Protein AF-A0A9E2UE27-F1 (afdb_monomer)

Structure (mmCIF, N/CA/C/O backbone):
data_AF-A0A9E2UE27-F1
#
_entry.id   AF-A0A9E2UE27-F1
#
loop_
_atom_site.group_PDB
_atom_site.id
_atom_site.type_symbol
_atom_site.label_atom_id
_atom_site.label_alt_id
_atom_site.label_comp_id
_atom_site.label_asym_id
_atom_site.label_entity_id
_atom_site.label_seq_id
_atom_site.pdbx_PDB_ins_code
_atom_site.Cartn_x
_atom_site.Cartn_y
_atom_site.Cartn_z
_atom_site.occupancy
_atom_site.B_iso_or_equiv
_atom_site.auth_seq_id
_atom_site.auth_comp_id
_atom_site.auth_asym_id
_atom_site.auth_atom_id
_atom_site.pdbx_PDB_model_num
ATOM 1 N N . MET A 1 1 ? 27.724 2.827 1.119 1.00 37.94 1 MET A N 1
ATOM 2 C CA . MET A 1 1 ? 28.971 3.248 0.449 1.00 37.94 1 MET A CA 1
ATOM 3 C C . MET A 1 1 ? 29.036 2.484 -0.865 1.00 37.94 1 MET A C 1
ATOM 5 O O . MET A 1 1 ? 29.142 1.268 -0.823 1.00 37.94 1 MET A O 1
ATOM 9 N N . ILE A 1 2 ? 28.806 3.157 -1.995 1.00 48.94 2 ILE A N 1
ATOM 10 C CA . ILE A 1 2 ? 28.847 2.537 -3.329 1.00 48.94 2 ILE A CA 1
ATOM 11 C C . ILE A 1 2 ? 30.311 2.529 -3.777 1.00 48.94 2 ILE A C 1
ATOM 13 O O . ILE A 1 2 ? 30.971 3.564 -3.718 1.00 48.94 2 ILE A O 1
ATOM 17 N N . HIS A 1 3 ? 30.825 1.351 -4.131 1.00 49.97 3 HIS A N 1
ATOM 18 C CA . HIS A 1 3 ? 32.194 1.166 -4.614 1.00 49.97 3 HIS A CA 1
ATOM 19 C C . HIS A 1 3 ? 32.362 1.913 -5.955 1.00 49.97 3 HIS A C 1
ATOM 21 O O . HIS A 1 3 ? 31.491 1.768 -6.813 1.00 49.97 3 HIS A O 1
ATOM 27 N N . PRO A 1 4 ? 33.432 2.703 -6.161 1.00 57.81 4 PRO A N 1
ATOM 28 C CA . PRO A 1 4 ? 33.520 3.661 -7.273 1.00 57.81 4 PRO A CA 1
ATOM 29 C C . PRO A 1 4 ? 33.683 3.060 -8.684 1.00 57.81 4 PRO A C 1
ATOM 31 O O . PRO A 1 4 ? 33.633 3.815 -9.648 1.00 57.81 4 PRO A O 1
ATOM 34 N N . ASP A 1 5 ? 33.815 1.736 -8.832 1.00 57.81 5 ASP A N 1
ATOM 35 C CA . ASP A 1 5 ? 34.150 1.089 -10.118 1.00 57.81 5 ASP A CA 1
ATOM 36 C C . ASP A 1 5 ? 32.994 0.328 -10.787 1.00 57.81 5 ASP A C 1
ATOM 38 O O . ASP A 1 5 ? 33.198 -0.398 -11.759 1.00 57.81 5 ASP A O 1
ATOM 42 N N . LEU A 1 6 ? 31.764 0.478 -10.297 1.00 56.03 6 LEU A N 1
ATOM 43 C CA . LEU A 1 6 ? 30.585 -0.056 -10.974 1.00 56.03 6 LEU A CA 1
ATOM 44 C C . LEU A 1 6 ? 29.644 1.100 -11.279 1.00 56.03 6 LEU A C 1
ATOM 46 O O . LEU A 1 6 ? 29.021 1.645 -10.368 1.00 56.03 6 LEU A O 1
ATOM 50 N N . ASP A 1 7 ? 29.503 1.450 -12.560 1.00 62.66 7 ASP A N 1
ATOM 51 C CA . ASP A 1 7 ? 28.297 2.150 -12.995 1.00 62.66 7 ASP A CA 1
ATOM 52 C C . ASP A 1 7 ? 27.110 1.280 -12.536 1.00 62.66 7 ASP A C 1
ATOM 54 O O . ASP A 1 7 ? 27.026 0.111 -12.934 1.00 62.66 7 ASP A O 1
ATOM 58 N N . PRO A 1 8 ? 26.214 1.777 -11.664 1.00 57.00 8 PRO A N 1
ATOM 59 C CA . PRO A 1 8 ? 25.095 0.988 -11.161 1.00 57.00 8 PRO A CA 1
ATOM 60 C C . PRO A 1 8 ? 24.165 0.498 -12.283 1.00 57.00 8 PRO A C 1
ATOM 62 O O . PRO A 1 8 ? 23.415 -0.451 -12.063 1.00 57.00 8 PRO A O 1
ATOM 65 N N . LYS A 1 9 ? 24.239 1.073 -13.495 1.00 58.47 9 LYS A N 1
ATOM 66 C CA . LYS A 1 9 ? 23.545 0.570 -14.691 1.00 58.47 9 LYS A CA 1
ATOM 67 C C . LYS A 1 9 ? 24.211 -0.655 -15.337 1.00 58.47 9 LYS A C 1
ATOM 69 O O . LYS A 1 9 ? 23.563 -1.324 -16.136 1.00 58.47 9 LYS A O 1
ATOM 74 N N . MET A 1 10 ? 25.463 -0.968 -14.993 1.00 61.00 10 MET A N 1
ATOM 75 C CA . MET A 1 10 ? 26.255 -2.086 -15.536 1.00 61.00 10 MET A CA 1
ATOM 76 C C . MET A 1 10 ? 26.428 -3.269 -14.572 1.00 61.00 10 MET A C 1
ATOM 78 O O . MET A 1 10 ? 27.026 -4.280 -14.950 1.00 61.00 10 MET A O 1
ATOM 82 N N . ALA A 1 11 ? 25.936 -3.184 -13.333 1.00 73.06 11 ALA A N 1
ATOM 83 C CA . ALA A 1 11 ? 26.000 -4.315 -12.413 1.00 73.06 11 ALA A CA 1
ATOM 84 C C . ALA A 1 11 ? 25.192 -5.506 -12.960 1.00 73.06 11 ALA A C 1
ATOM 86 O O . ALA A 1 11 ? 24.103 -5.347 -13.516 1.00 73.06 11 ALA A O 1
ATOM 87 N N . ARG A 1 12 ? 25.716 -6.725 -12.786 1.00 84.00 12 ARG A N 1
ATOM 88 C CA . ARG A 1 12 ? 24.978 -7.947 -13.128 1.00 84.00 12 ARG A CA 1
ATOM 89 C C . ARG A 1 12 ? 23.686 -8.005 -12.304 1.00 84.00 12 ARG A C 1
ATOM 91 O O . ARG A 1 12 ? 23.664 -7.655 -11.124 1.00 84.00 12 ARG A O 1
ATOM 98 N N . LEU A 1 13 ? 22.605 -8.485 -12.916 1.00 85.62 13 LEU A N 1
ATOM 99 C CA . LEU A 1 13 ? 21.339 -8.675 -12.206 1.00 85.62 13 LEU A CA 1
ATOM 100 C C . LEU A 1 13 ? 21.549 -9.570 -10.976 1.00 85.62 13 LEU A C 1
ATOM 102 O O . LEU A 1 13 ? 22.237 -10.588 -11.049 1.00 85.62 13 LEU A O 1
ATOM 106 N N . GLY A 1 14 ? 20.971 -9.168 -9.844 1.00 86.38 14 GLY A N 1
ATOM 107 C CA . GLY A 1 14 ? 21.052 -9.907 -8.583 1.00 86.38 14 GLY A CA 1
ATOM 108 C C . GLY A 1 14 ? 22.384 -9.798 -7.831 1.00 86.38 14 GLY A C 1
ATOM 109 O O . GLY A 1 14 ? 22.501 -10.404 -6.771 1.00 86.38 14 GLY A O 1
ATOM 110 N N . THR A 1 15 ? 23.378 -9.039 -8.316 1.00 92.00 15 THR A N 1
ATOM 111 C CA . THR A 1 15 ? 24.675 -8.904 -7.614 1.00 92.00 15 THR A CA 1
ATOM 112 C C . THR A 1 15 ? 24.792 -7.657 -6.744 1.00 92.00 15 THR A C 1
ATOM 114 O O . THR A 1 15 ? 25.722 -7.557 -5.949 1.00 92.00 15 THR A O 1
ATOM 117 N N . VAL A 1 16 ? 23.879 -6.695 -6.889 1.00 89.00 16 VAL A N 1
ATOM 118 C CA . VAL A 1 16 ? 23.826 -5.471 -6.077 1.00 89.00 16 VAL A CA 1
ATOM 119 C C . VAL A 1 16 ? 22.376 -5.196 -5.697 1.00 89.00 16 VAL A C 1
ATOM 121 O O . VAL A 1 16 ? 21.489 -5.263 -6.546 1.00 89.00 16 VAL A O 1
ATOM 124 N N . ALA A 1 17 ? 22.142 -4.861 -4.428 1.00 88.88 17 ALA A N 1
ATOM 125 C CA . ALA A 1 17 ? 20.854 -4.375 -3.950 1.00 88.88 17 ALA A CA 1
ATOM 126 C C . ALA A 1 17 ? 20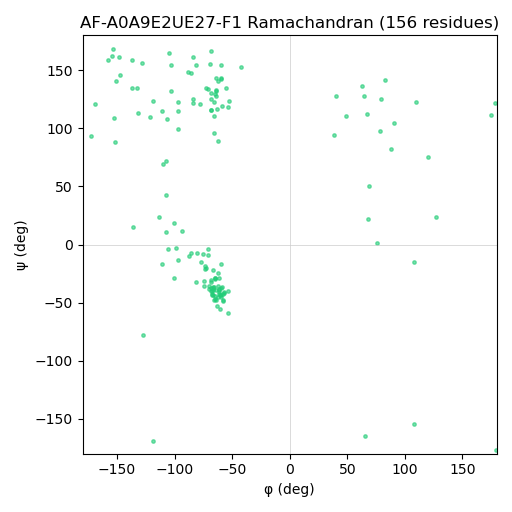.866 -2.842 -3.906 1.00 88.88 17 ALA A C 1
ATOM 128 O O . ALA A 1 17 ? 21.697 -2.238 -3.226 1.00 88.88 17 ALA A O 1
ATOM 129 N N . ALA A 1 18 ? 19.933 -2.218 -4.622 1.00 89.81 18 ALA A N 1
ATOM 130 C CA . ALA A 1 18 ? 19.713 -0.779 -4.601 1.00 89.81 18 ALA A CA 1
ATOM 131 C C . ALA A 1 1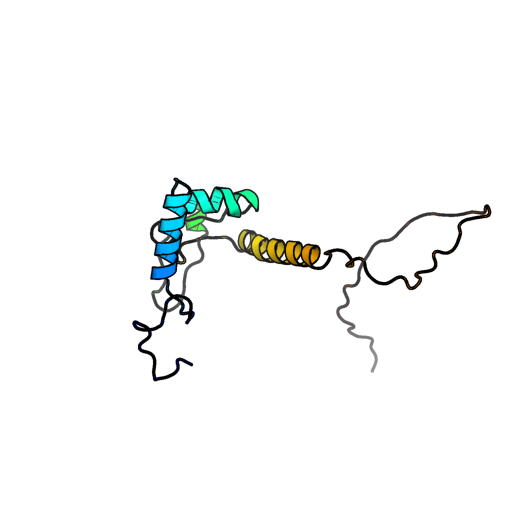8 ? 18.217 -0.498 -4.441 1.00 89.81 18 ALA A C 1
ATOM 133 O O . ALA A 1 18 ? 17.387 -1.115 -5.109 1.00 89.81 18 ALA A O 1
ATOM 134 N N . TYR A 1 19 ? 17.873 0.433 -3.550 1.00 93.25 19 TYR A N 1
ATOM 135 C CA . TYR A 1 19 ? 16.489 0.859 -3.360 1.00 93.25 19 TYR A CA 1
ATOM 136 C C . TYR A 1 19 ? 15.954 1.523 -4.636 1.00 93.25 19 TYR A C 1
ATOM 138 O O . TYR A 1 19 ? 16.612 2.395 -5.205 1.00 93.25 19 TYR A O 1
ATOM 146 N N . SER A 1 20 ? 14.760 1.126 -5.082 1.00 93.31 20 SER A N 1
ATOM 147 C CA . SER A 1 20 ? 14.137 1.675 -6.287 1.00 93.31 20 SER A CA 1
ATOM 148 C C . SER A 1 20 ? 12.615 1.592 -6.230 1.00 93.31 20 SER A C 1
ATOM 150 O O . SER A 1 20 ? 12.035 0.525 -6.419 1.00 93.31 20 SER A O 1
ATOM 152 N N . ASN A 1 21 ? 11.953 2.740 -6.066 1.00 95.62 21 ASN A N 1
ATOM 153 C CA . ASN A 1 21 ? 10.490 2.836 -6.153 1.00 95.62 21 ASN A CA 1
ATOM 154 C C . ASN A 1 21 ? 9.942 2.439 -7.528 1.00 95.62 21 ASN A C 1
ATOM 156 O O . ASN A 1 21 ? 8.829 1.931 -7.622 1.00 95.62 21 ASN A O 1
ATOM 160 N N . VAL A 1 22 ? 10.722 2.635 -8.597 1.00 94.94 22 VAL A N 1
ATOM 161 C CA . VAL A 1 22 ? 10.361 2.143 -9.936 1.00 94.94 22 VAL A CA 1
ATOM 162 C C . VAL A 1 22 ? 10.404 0.616 -9.967 1.00 94.94 22 VAL A C 1
ATOM 164 O O . VAL A 1 22 ? 9.488 -0.004 -10.491 1.00 94.94 22 VAL A O 1
ATOM 167 N N . GLY A 1 23 ? 11.429 0.007 -9.362 1.00 94.31 23 GLY A N 1
ATOM 168 C CA . GLY A 1 23 ? 11.528 -1.448 -9.246 1.00 94.31 23 GLY A CA 1
ATOM 169 C C . GLY A 1 23 ? 10.371 -2.051 -8.450 1.00 94.31 23 GLY A C 1
ATOM 170 O O . GLY A 1 23 ? 9.793 -3.043 -8.880 1.00 94.31 23 GLY A O 1
ATOM 171 N N . PHE A 1 24 ? 9.985 -1.422 -7.336 1.00 97.00 24 PHE A N 1
ATOM 172 C CA . PHE A 1 24 ? 8.836 -1.864 -6.543 1.00 97.00 24 PHE A CA 1
ATOM 173 C C . PHE A 1 24 ? 7.499 -1.709 -7.284 1.00 97.00 24 PHE A C 1
ATOM 175 O O . PHE A 1 24 ? 6.682 -2.622 -7.235 1.00 97.00 24 PHE A O 1
ATOM 182 N N . ALA A 1 25 ? 7.298 -0.627 -8.046 1.00 96.06 25 ALA A N 1
ATOM 183 C CA . ALA A 1 25 ? 6.110 -0.493 -8.893 1.00 96.06 25 ALA A CA 1
ATOM 184 C C . ALA A 1 25 ? 6.040 -1.582 -9.976 1.00 96.06 25 ALA A C 1
ATOM 186 O O . ALA A 1 25 ? 5.004 -2.217 -10.130 1.00 96.06 25 ALA A O 1
ATOM 187 N N . LEU A 1 26 ? 7.153 -1.866 -10.662 1.00 96.19 26 LEU A N 1
ATOM 188 C CA . LEU A 1 26 ? 7.206 -2.951 -11.651 1.00 96.19 26 LEU A CA 1
ATOM 189 C C . LEU A 1 26 ? 6.948 -4.327 -11.021 1.00 96.19 26 LEU A C 1
ATOM 191 O O . LEU A 1 26 ? 6.330 -5.188 -11.643 1.00 96.19 26 LEU A O 1
ATOM 195 N N . LEU A 1 27 ? 7.412 -4.545 -9.787 1.00 96.50 27 LEU A N 1
ATOM 196 C CA . LEU A 1 27 ? 7.104 -5.760 -9.038 1.00 96.50 27 LEU A CA 1
ATOM 197 C C . LEU A 1 27 ? 5.605 -5.858 -8.725 1.00 96.50 27 LEU A C 1
ATOM 199 O O . LEU A 1 27 ? 5.028 -6.929 -8.898 1.00 96.50 27 LEU A O 1
ATOM 203 N N . ALA A 1 28 ? 4.975 -4.766 -8.294 1.00 97.00 28 ALA A N 1
ATOM 204 C CA . ALA A 1 28 ? 3.537 -4.728 -8.046 1.00 97.00 28 ALA A CA 1
ATOM 205 C C . ALA A 1 28 ? 2.729 -5.031 -9.318 1.00 97.00 28 ALA A C 1
ATOM 207 O O . ALA A 1 28 ? 1.836 -5.876 -9.271 1.00 97.00 28 ALA A O 1
ATOM 208 N N . ASP A 1 29 ? 3.110 -4.453 -10.463 1.00 96.81 29 ASP A N 1
ATOM 209 C CA . ASP A 1 29 ? 2.498 -4.751 -11.766 1.00 96.81 29 ASP A CA 1
ATOM 210 C C . ASP A 1 29 ? 2.645 -6.235 -12.139 1.00 96.81 29 ASP A C 1
ATOM 2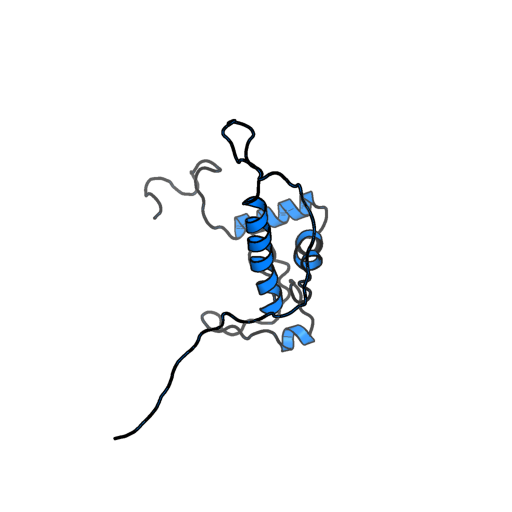12 O O . ASP A 1 29 ? 1.692 -6.877 -12.584 1.00 96.81 29 ASP A O 1
ATOM 216 N N . ALA A 1 30 ? 3.829 -6.817 -11.923 1.00 97.88 30 ALA A N 1
ATOM 217 C CA . ALA A 1 30 ? 4.065 -8.236 -12.180 1.00 97.88 30 ALA A CA 1
ATOM 218 C C . ALA A 1 30 ? 3.221 -9.141 -11.265 1.00 97.88 30 ALA A C 1
ATOM 220 O O . ALA A 1 30 ? 2.699 -10.162 -11.719 1.00 97.88 30 ALA A O 1
ATOM 221 N N . LEU A 1 31 ? 3.055 -8.770 -9.990 1.00 97.88 31 LEU A N 1
ATOM 222 C CA . LEU A 1 31 ? 2.195 -9.482 -9.043 1.00 97.88 31 LEU A CA 1
ATOM 223 C C . LEU A 1 31 ? 0.719 -9.375 -9.432 1.00 97.88 31 LEU A C 1
ATOM 225 O O . LEU A 1 31 ? 0.030 -10.393 -9.415 1.00 97.88 31 LEU A O 1
ATOM 229 N N . ALA A 1 32 ? 0.254 -8.189 -9.830 1.00 97.25 32 ALA A N 1
ATOM 230 C CA . ALA A 1 32 ? -1.096 -7.970 -10.347 1.00 97.25 32 ALA A CA 1
ATOM 231 C C . ALA A 1 32 ? -1.368 -8.846 -11.578 1.00 97.25 32 ALA A C 1
ATOM 233 O O . ALA A 1 32 ? -2.347 -9.596 -11.616 1.00 97.25 32 ALA A O 1
ATOM 234 N N . ALA A 1 33 ? -0.444 -8.844 -12.545 1.00 98.12 33 ALA A N 1
ATOM 235 C CA . ALA A 1 33 ? -0.525 -9.682 -13.737 1.00 98.12 33 ALA A CA 1
ATOM 236 C C . ALA A 1 33 ? -0.571 -11.181 -13.393 1.00 98.12 33 ALA A C 1
ATOM 238 O O . ALA A 1 33 ? -1.408 -11.912 -13.920 1.00 98.12 33 ALA A O 1
ATOM 239 N N . ALA A 1 34 ? 0.287 -11.642 -12.477 1.00 98.19 34 ALA A N 1
ATOM 240 C CA . ALA A 1 34 ? 0.310 -13.037 -12.037 1.00 98.19 34 ALA A CA 1
ATOM 241 C C . ALA A 1 34 ? -0.933 -13.433 -11.218 1.00 98.19 34 ALA A C 1
ATOM 243 O O . ALA A 1 34 ? -1.365 -14.584 -11.257 1.00 98.19 34 ALA A O 1
ATOM 244 N N . GLY A 1 35 ? -1.498 -12.494 -10.459 1.00 97.00 35 GLY A N 1
ATOM 245 C CA . GLY A 1 35 ? -2.664 -12.699 -9.604 1.00 97.00 35 GLY A CA 1
ATOM 246 C C . GLY A 1 35 ? -4.012 -12.493 -10.299 1.00 97.00 35 GLY A C 1
ATOM 247 O O . GLY A 1 35 ? -5.041 -12.828 -9.708 1.00 97.00 35 GLY A O 1
ATOM 248 N N . GLY A 1 36 ? -4.016 -11.961 -11.525 1.00 97.62 36 GLY A N 1
ATOM 249 C CA . GLY A 1 36 ? -5.216 -11.740 -12.334 1.00 97.62 36 GLY A CA 1
ATOM 250 C C . GLY A 1 36 ? -6.169 -10.670 -11.788 1.00 97.62 36 GLY A C 1
ATOM 251 O O . GLY A 1 36 ? -7.357 -10.711 -12.101 1.00 97.62 36 GLY A O 1
ATOM 252 N N . LYS A 1 37 ? -5.681 -9.752 -10.947 1.00 96.75 37 LYS A N 1
ATOM 253 C CA . LYS A 1 37 ? -6.445 -8.634 -10.366 1.00 96.75 37 LYS A CA 1
ATOM 254 C C . LYS A 1 37 ? -5.500 -7.474 -10.033 1.00 96.75 37 LYS A C 1
ATOM 256 O O . LYS A 1 37 ? -4.286 -7.661 -10.068 1.00 96.75 37 LYS A O 1
ATOM 261 N N . ASP A 1 38 ? -6.042 -6.301 -9.720 1.00 95.12 38 ASP A N 1
ATOM 262 C CA . ASP A 1 38 ? -5.241 -5.147 -9.299 1.00 95.12 38 ASP A CA 1
ATOM 263 C C . ASP A 1 38 ? -4.422 -5.439 -8.027 1.00 95.12 38 ASP A C 1
ATOM 265 O O . ASP A 1 38 ? -4.743 -6.336 -7.236 1.00 95.12 38 ASP A O 1
ATOM 269 N N . TYR A 1 39 ? -3.312 -4.720 -7.848 1.00 96.81 39 TYR A N 1
ATOM 270 C CA . TYR A 1 39 ? -2.380 -5.023 -6.766 1.00 96.81 39 TYR A CA 1
ATOM 271 C C . TYR A 1 39 ? -2.999 -4.747 -5.391 1.00 96.81 39 TYR A C 1
ATOM 273 O O . TYR A 1 39 ? -2.790 -5.550 -4.477 1.00 96.81 39 TYR A O 1
ATOM 281 N N . TRP A 1 40 ? -3.816 -3.699 -5.239 1.00 96.31 40 TRP A N 1
ATOM 282 C CA . TRP A 1 40 ? -4.562 -3.484 -3.998 1.00 96.31 40 TRP A CA 1
ATOM 283 C C . TRP A 1 40 ? -5.477 -4.664 -3.647 1.00 96.31 40 TRP A C 1
ATOM 285 O O . TRP A 1 40 ? -5.410 -5.167 -2.525 1.00 96.31 40 TRP A O 1
ATOM 295 N N . ALA A 1 41 ? -6.270 -5.178 -4.587 1.00 96.81 41 ALA A N 1
ATOM 296 C CA . ALA A 1 41 ? -7.123 -6.338 -4.344 1.00 96.81 41 ALA A CA 1
ATOM 297 C C . ALA A 1 41 ? -6.310 -7.574 -3.921 1.00 96.81 41 ALA A C 1
ATOM 299 O O . ALA A 1 41 ? -6.744 -8.341 -3.058 1.00 96.81 41 ALA A O 1
ATOM 300 N N . LEU A 1 42 ? -5.108 -7.774 -4.477 1.00 97.50 42 LEU A N 1
ATOM 301 C CA . LEU A 1 42 ? -4.205 -8.834 -4.010 1.00 97.50 42 LEU A CA 1
ATOM 302 C C . LEU A 1 42 ? -3.727 -8.593 -2.583 1.00 97.50 42 LEU A C 1
ATOM 304 O O . LEU A 1 42 ? -3.740 -9.523 -1.774 1.00 97.50 42 LEU A O 1
ATOM 308 N N . LEU A 1 43 ? -3.296 -7.372 -2.278 1.00 96.25 43 LEU A N 1
ATOM 309 C CA . LEU A 1 43 ? -2.805 -7.011 -0.957 1.00 96.25 43 LEU A CA 1
ATOM 310 C C . LEU A 1 43 ? -3.903 -7.178 0.102 1.00 96.25 43 LEU A C 1
ATOM 312 O O . LEU A 1 43 ? -3.647 -7.747 1.164 1.00 96.25 43 LEU A O 1
ATOM 316 N N . TYR A 1 44 ? -5.132 -6.783 -0.222 1.00 96.94 44 TYR A N 1
ATOM 317 C CA . TYR A 1 44 ? -6.299 -6.996 0.621 1.00 96.94 44 TYR A CA 1
ATOM 318 C C . TYR A 1 44 ? -6.565 -8.482 0.874 1.00 96.94 44 TYR A C 1
ATOM 320 O O . TYR A 1 44 ? -6.558 -8.935 2.020 1.00 96.94 44 TYR A O 1
ATOM 328 N N . ASP A 1 45 ? -6.710 -9.276 -0.188 1.00 97.38 45 ASP A N 1
ATOM 329 C CA . ASP A 1 45 ? -7.076 -10.693 -0.085 1.00 97.38 45 ASP A CA 1
ATOM 330 C C . ASP A 1 45 ? -6.023 -11.558 0.614 1.00 97.38 45 ASP A C 1
ATOM 3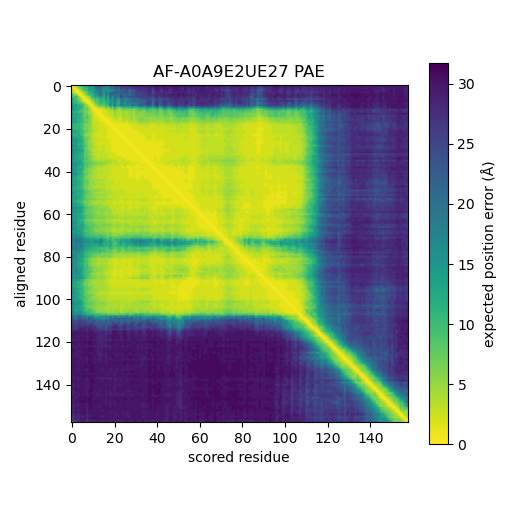32 O O . ASP A 1 45 ? -6.330 -12.621 1.176 1.00 97.38 45 ASP A O 1
ATO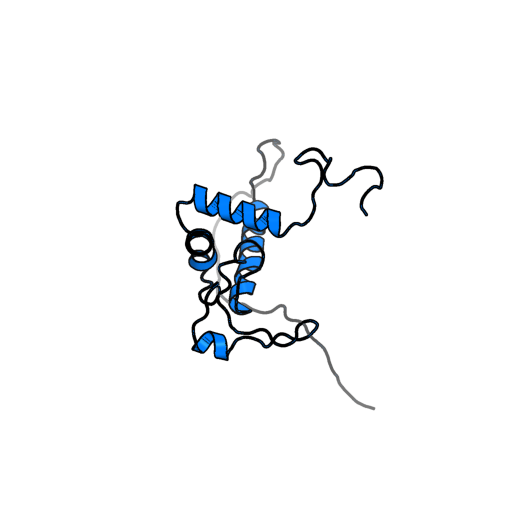M 336 N N . ARG A 1 46 ? -4.751 -11.172 0.493 1.00 95.50 46 ARG A N 1
ATOM 337 C CA . ARG A 1 46 ? -3.618 -11.971 0.971 1.00 95.50 46 ARG A CA 1
ATOM 338 C C . ARG A 1 46 ? -3.072 -11.492 2.303 1.00 95.50 46 ARG A C 1
ATOM 340 O O . ARG A 1 46 ? -2.544 -12.329 3.029 1.00 95.50 46 ARG A O 1
ATOM 347 N N . ILE A 1 47 ? -3.190 -10.203 2.612 1.00 95.31 47 ILE A N 1
ATOM 348 C CA . ILE A 1 47 ? -2.539 -9.587 3.767 1.00 95.31 47 ILE A CA 1
ATOM 349 C C . ILE A 1 47 ? -3.556 -8.827 4.616 1.00 95.31 47 ILE A C 1
ATOM 351 O O . ILE A 1 47 ? -3.974 -9.348 5.648 1.00 95.31 47 ILE A O 1
ATOM 355 N N . THR A 1 48 ? -3.974 -7.625 4.212 1.00 96.69 48 THR A N 1
ATOM 356 C CA . THR A 1 48 ? -4.641 -6.689 5.139 1.00 96.69 48 THR A CA 1
ATOM 357 C C . THR A 1 48 ? -6.021 -7.190 5.561 1.00 96.69 48 THR A C 1
ATOM 359 O O . THR A 1 48 ? -6.362 -7.126 6.740 1.00 96.69 48 THR A O 1
ATOM 362 N N . GLY A 1 49 ? -6.774 -7.813 4.651 1.00 97.25 49 GLY A N 1
ATOM 363 C CA . GLY A 1 49 ? -8.054 -8.445 4.968 1.00 97.25 49 GLY A CA 1
ATOM 364 C C . GLY A 1 49 ? -7.911 -9.658 5.893 1.00 97.25 49 GLY A C 1
ATOM 365 O O . GLY A 1 49 ? -8.720 -9.844 6.798 1.00 97.25 49 GLY A O 1
ATOM 366 N N . ARG A 1 50 ? -6.855 -10.465 5.727 1.00 96.12 50 ARG A N 1
ATOM 367 C CA . ARG A 1 50 ? -6.613 -11.657 6.566 1.00 96.12 50 ARG A CA 1
ATOM 368 C C . ARG A 1 50 ? -6.108 -11.314 7.959 1.00 96.12 50 ARG A C 1
ATOM 370 O O . ARG A 1 50 ? -6.452 -12.005 8.913 1.00 96.12 50 ARG A O 1
ATOM 377 N N . LEU A 1 51 ? -5.291 -10.271 8.059 1.00 96.44 51 LEU A N 1
ATOM 378 C CA . LEU A 1 51 ? -4.759 -9.780 9.326 1.00 96.44 51 LEU A CA 1
ATOM 379 C C . LEU A 1 51 ? -5.766 -8.908 10.086 1.00 96.44 51 LEU A C 1
ATOM 381 O O . LEU A 1 51 ? -5.517 -8.569 11.238 1.00 96.44 51 LEU A O 1
ATOM 385 N N . GLY A 1 52 ? -6.911 -8.577 9.480 1.00 97.06 52 GLY A N 1
ATOM 386 C CA . GLY A 1 52 ? -7.920 -7.736 10.113 1.00 97.06 52 GLY A CA 1
ATOM 387 C C . GLY A 1 52 ? -7.438 -6.297 10.269 1.00 97.06 52 GLY A C 1
ATOM 388 O O . GLY A 1 52 ? -7.524 -5.743 11.360 1.00 97.06 52 GLY A O 1
ATOM 389 N N . MET A 1 53 ? -6.929 -5.717 9.180 1.00 97.62 53 MET A N 1
ATOM 390 C CA . MET A 1 53 ? -6.487 -4.324 9.070 1.00 97.62 53 MET A CA 1
ATOM 391 C C . MET A 1 53 ? -7.493 -3.520 8.214 1.00 97.62 53 MET A C 1
ATOM 393 O O . MET A 1 53 ? -7.222 -3.252 7.039 1.00 97.62 53 MET A O 1
ATOM 397 N N . PRO A 1 54 ? -8.704 -3.230 8.733 1.00 95.56 54 PRO A N 1
ATOM 398 C CA . PRO A 1 54 ? -9.811 -2.670 7.952 1.00 95.56 54 PRO A CA 1
ATOM 399 C C . PRO A 1 54 ? -9.627 -1.197 7.567 1.00 95.56 54 PRO A C 1
ATOM 401 O O . PRO A 1 54 ? -10.278 -0.740 6.632 1.00 95.56 54 PRO A O 1
ATOM 404 N N . ASP A 1 55 ? -8.760 -0.466 8.265 1.00 95.88 55 ASP A N 1
ATOM 405 C CA . ASP A 1 55 ? -8.486 0.953 8.035 1.00 95.88 55 ASP A CA 1
ATOM 406 C C . ASP A 1 55 ? -7.182 1.163 7.243 1.00 95.88 55 ASP A C 1
ATOM 408 O O . ASP A 1 55 ? -6.598 2.251 7.248 1.00 95.88 55 ASP A O 1
ATOM 412 N N . THR A 1 56 ? -6.714 0.114 6.560 1.00 96.75 56 THR A N 1
ATOM 413 C CA . THR A 1 56 ? -5.584 0.149 5.629 1.00 96.75 56 THR A CA 1
ATOM 414 C C . THR A 1 56 ? -6.092 0.135 4.192 1.00 96.75 56 THR A C 1
ATOM 416 O O . THR A 1 56 ? -6.907 -0.716 3.840 1.00 96.75 56 THR A O 1
ATOM 419 N N . GLY A 1 57 ? -5.592 1.027 3.333 1.00 96.06 57 GLY A N 1
ATOM 420 C CA . GLY A 1 57 ? -6.028 1.088 1.935 1.00 96.06 57 GLY A CA 1
ATOM 421 C C . GLY A 1 57 ? -5.364 2.173 1.094 1.00 96.06 57 GLY A C 1
ATOM 422 O O . GLY A 1 57 ? -4.473 2.882 1.554 1.00 96.06 57 GLY A O 1
ATOM 423 N N . VAL A 1 58 ? -5.806 2.288 -0.160 1.00 96.06 58 VAL A N 1
ATOM 424 C CA . VAL A 1 58 ? -5.305 3.263 -1.155 1.00 96.06 58 VAL A CA 1
ATOM 425 C C . VAL A 1 58 ? -6.321 4.355 -1.504 1.00 96.06 58 VAL A C 1
ATOM 427 O O . VAL A 1 58 ? -5.970 5.398 -2.043 1.00 96.06 58 VAL A O 1
ATOM 430 N N . ALA A 1 59 ? -7.592 4.141 -1.174 1.00 94.69 59 ALA A N 1
ATOM 431 C CA . ALA A 1 59 ? -8.662 5.102 -1.389 1.00 94.69 59 ALA A CA 1
ATOM 432 C C . ALA A 1 59 ? -9.466 5.225 -0.094 1.00 94.69 59 ALA A C 1
ATOM 434 O O . ALA A 1 59 ? -10.094 4.263 0.348 1.00 94.69 59 ALA A O 1
ATOM 435 N N . LEU A 1 60 ? -9.398 6.398 0.535 1.00 94.69 60 LEU A N 1
ATOM 436 C CA . LEU A 1 60 ? -10.063 6.673 1.807 1.00 94.69 60 LEU A CA 1
ATOM 437 C C . LEU A 1 60 ? -11.512 7.115 1.591 1.00 94.69 60 LEU A C 1
ATOM 439 O O . LEU A 1 60 ? -11.828 7.805 0.617 1.00 94.69 60 LEU A O 1
ATOM 443 N N . THR A 1 61 ? -12.397 6.770 2.529 1.00 94.62 61 THR A N 1
ATOM 444 C CA . THR A 1 61 ? -13.729 7.385 2.587 1.00 94.62 61 THR A CA 1
ATOM 445 C C . THR A 1 61 ? -13.624 8.854 2.993 1.00 94.62 61 THR A C 1
ATOM 447 O O . THR A 1 61 ? -12.602 9.314 3.506 1.00 94.62 61 THR A O 1
ATOM 450 N N . ARG A 1 62 ? -14.711 9.610 2.813 1.00 94.50 62 ARG A N 1
ATOM 451 C CA . ARG A 1 62 ? -14.764 11.013 3.240 1.00 94.50 62 ARG A CA 1
ATOM 452 C C . ARG A 1 62 ? -14.501 11.158 4.740 1.00 94.50 62 ARG A C 1
ATOM 454 O O . ARG A 1 62 ? -13.727 12.015 5.145 1.00 94.50 62 ARG A O 1
ATOM 461 N N . GLU A 1 63 ? -15.092 10.284 5.545 1.00 94.19 63 GLU A N 1
ATOM 462 C CA . GLU A 1 63 ? -14.927 10.272 6.998 1.00 94.19 63 GLU A CA 1
ATOM 463 C C . GLU A 1 63 ? -13.484 9.933 7.395 1.00 94.19 63 GLU A C 1
ATOM 465 O O . GLU A 1 63 ? -12.953 10.511 8.339 1.00 94.19 63 GLU A O 1
ATOM 470 N N . GLN A 1 64 ? -12.823 9.033 6.659 1.00 95.19 64 GLN A N 1
ATOM 471 C CA . GLN A 1 64 ? -11.410 8.715 6.874 1.00 95.19 64 GLN A CA 1
ATOM 472 C C . GLN A 1 64 ? -10.495 9.873 6.455 1.00 95.19 64 GLN A C 1
ATOM 474 O O . GLN A 1 64 ? -9.527 10.159 7.157 1.00 95.19 64 GLN A O 1
ATOM 479 N N . CYS A 1 65 ? -10.813 10.582 5.367 1.00 95.00 65 CYS A N 1
ATOM 480 C CA . CYS A 1 65 ? -10.095 11.799 4.982 1.00 95.00 65 CYS A CA 1
ATOM 481 C C . CYS A 1 65 ? -10.161 12.877 6.075 1.00 95.00 65 CYS A C 1
ATOM 483 O O . CYS A 1 65 ? -9.160 13.548 6.312 1.00 95.00 65 CYS A O 1
ATOM 485 N N . ASP A 1 66 ? -11.296 13.019 6.768 1.00 94.12 66 ASP A N 1
ATOM 486 C CA . ASP A 1 66 ? -11.450 13.983 7.870 1.00 94.12 66 ASP A CA 1
ATOM 487 C C . ASP A 1 66 ? -10.578 13.632 9.095 1.00 94.12 66 ASP A C 1
ATOM 489 O O . ASP A 1 66 ? -10.270 14.502 9.909 1.00 94.12 66 ASP A O 1
ATOM 493 N N . GLN A 1 67 ? -10.164 12.366 9.227 1.00 93.31 67 GLN A N 1
ATOM 494 C CA . GLN A 1 67 ? -9.255 11.878 10.273 1.00 93.31 67 GLN A CA 1
ATOM 495 C C . GLN A 1 67 ? -7.799 11.753 9.795 1.00 93.31 67 GLN A C 1
ATOM 497 O O . GLN A 1 67 ? -6.922 11.374 10.578 1.00 93.31 67 GLN A O 1
ATOM 502 N N . LEU A 1 68 ? -7.523 12.034 8.516 1.00 94.44 68 LEU A N 1
ATOM 503 C CA . LEU A 1 68 ? -6.195 11.865 7.944 1.00 94.44 68 LEU A CA 1
ATOM 504 C C . LEU A 1 68 ? -5.214 12.836 8.604 1.00 94.44 68 LEU A C 1
ATOM 506 O O . LEU A 1 68 ? -5.439 14.043 8.681 1.00 94.44 68 LEU A O 1
ATOM 510 N N . MET A 1 69 ? -4.087 12.298 9.061 1.00 92.94 69 MET A N 1
ATOM 511 C CA . MET A 1 69 ? -3.052 13.102 9.691 1.00 92.94 69 MET A CA 1
ATOM 512 C C . MET A 1 69 ? -2.456 14.099 8.696 1.00 92.94 69 MET A C 1
ATOM 514 O O . MET A 1 69 ? -1.978 13.725 7.624 1.00 92.94 69 MET A O 1
ATOM 518 N N . THR A 1 70 ? -2.431 15.372 9.080 1.00 91.25 70 THR A N 1
ATOM 519 C CA . THR A 1 70 ? -1.851 16.433 8.258 1.00 91.25 70 THR A CA 1
ATOM 520 C C . THR A 1 70 ? -0.334 16.282 8.170 1.00 91.25 70 THR A C 1
ATOM 522 O O . THR A 1 70 ? 0.377 16.419 9.168 1.00 91.25 70 THR A O 1
ATOM 525 N N . GLY A 1 71 ? 0.170 16.037 6.959 1.00 88.56 71 GLY A N 1
ATOM 526 C CA . GLY A 1 71 ? 1.605 16.019 6.684 1.00 88.56 71 GLY A CA 1
ATOM 527 C C . GLY A 1 71 ? 2.273 17.362 7.006 1.00 88.56 71 GLY A C 1
ATOM 528 O O . GLY A 1 71 ? 1.702 18.430 6.787 1.00 88.56 71 GLY A O 1
ATOM 529 N N . SER A 1 72 ? 3.501 17.307 7.521 1.00 86.62 72 SER A N 1
ATOM 530 C CA . SER A 1 72 ? 4.341 18.481 7.782 1.00 86.62 72 SER A CA 1
ATOM 531 C C . SER A 1 72 ? 5.726 18.294 7.152 1.00 86.62 72 SER A C 1
ATOM 533 O O . SER A 1 72 ? 6.158 17.166 6.922 1.00 86.62 72 SER A O 1
ATOM 535 N N . GLY A 1 73 ? 6.426 19.395 6.856 1.00 84.12 73 GLY A N 1
ATOM 536 C CA . GLY A 1 73 ? 7.771 19.373 6.266 1.00 84.12 73 GLY A CA 1
ATOM 537 C C . GLY A 1 73 ? 7.816 19.809 4.799 1.00 84.12 73 GLY A C 1
ATOM 538 O O . GLY A 1 73 ? 6.984 20.597 4.343 1.00 84.12 73 GLY A O 1
ATOM 539 N N . LEU A 1 74 ? 8.832 19.340 4.066 1.00 78.75 74 LEU A N 1
ATOM 540 C CA . LEU A 1 74 ? 9.026 19.683 2.654 1.00 78.75 74 LEU A CA 1
ATOM 541 C C . LEU A 1 74 ? 7.839 19.170 1.824 1.00 78.75 74 LEU A C 1
ATOM 543 O O . LEU A 1 74 ? 7.617 17.967 1.748 1.00 78.75 74 LEU A O 1
ATOM 547 N N . GLY A 1 75 ? 7.089 20.091 1.215 1.00 77.31 75 GLY A N 1
ATOM 548 C CA . GLY A 1 75 ? 5.855 19.797 0.473 1.00 77.31 75 GLY A CA 1
ATOM 549 C C . GLY A 1 75 ? 4.571 20.255 1.174 1.00 77.31 75 GLY A C 1
ATOM 550 O O . GLY A 1 75 ? 3.550 20.388 0.509 1.00 77.31 75 GLY A O 1
ATOM 551 N N . GLY A 1 76 ? 4.632 20.587 2.470 1.00 84.38 76 GLY A N 1
ATOM 552 C CA . GLY A 1 76 ? 3.470 21.057 3.227 1.00 84.38 76 GLY A CA 1
ATOM 553 C C . GLY A 1 76 ? 2.372 19.991 3.385 1.00 84.38 76 GLY A C 1
ATOM 554 O O . GLY A 1 76 ? 2.628 18.802 3.183 1.00 84.38 76 GLY A O 1
ATOM 555 N N . PRO A 1 77 ? 1.151 20.394 3.778 1.00 87.62 77 PRO A N 1
ATOM 556 C CA . PRO A 1 77 ? 0.024 19.475 3.874 1.00 87.62 77 PRO A CA 1
ATOM 557 C C . PRO A 1 77 ? -0.364 18.949 2.486 1.00 87.62 77 PRO A C 1
ATOM 559 O O . PRO A 1 77 ? -0.686 19.723 1.584 1.00 87.62 77 PRO A O 1
ATOM 562 N N . GLY A 1 78 ? -0.342 17.626 2.322 1.00 86.19 78 GLY A N 1
ATOM 563 C CA . GLY A 1 78 ? -0.843 16.953 1.123 1.00 86.19 78 GLY A CA 1
ATOM 564 C C . GLY A 1 78 ? -2.368 16.780 1.156 1.00 86.19 78 GLY A C 1
ATOM 565 O O . GLY A 1 78 ? -2.951 16.732 2.242 1.00 86.19 78 GLY A O 1
ATOM 566 N N . PRO A 1 79 ? -3.033 16.680 -0.008 1.00 89.75 79 PRO A N 1
ATOM 567 C CA . PRO A 1 79 ? -4.460 16.382 -0.060 1.00 89.75 79 PRO A CA 1
ATOM 568 C C . PRO A 1 79 ? -4.745 14.938 0.381 1.00 89.75 79 PRO A C 1
ATOM 570 O O . PRO A 1 79 ? -3.906 14.053 0.204 1.00 89.75 79 PRO A O 1
ATOM 573 N N . CYS A 1 80 ? -5.963 14.684 0.868 1.00 93.12 80 CYS A N 1
ATOM 574 C CA . CYS A 1 80 ? -6.508 13.328 0.840 1.00 93.12 80 CYS A CA 1
ATOM 575 C C . CYS A 1 80 ? -6.764 12.964 -0.627 1.00 93.12 80 CYS A C 1
ATOM 577 O O . CYS A 1 80 ? -7.551 13.638 -1.296 1.00 93.12 80 CYS A O 1
ATOM 579 N N . ALA A 1 81 ? -6.058 11.965 -1.147 1.00 92.81 81 ALA A N 1
ATOM 580 C CA . ALA A 1 81 ? -6.114 11.591 -2.552 1.00 92.81 81 ALA A CA 1
ATOM 581 C C . ALA A 1 81 ? -6.166 10.074 -2.700 1.00 92.81 81 ALA A C 1
ATOM 583 O O . ALA A 1 81 ? -5.758 9.336 -1.809 1.00 92.81 81 ALA A O 1
ATOM 584 N N . ASP A 1 82 ? -6.647 9.625 -3.854 1.00 94.75 82 ASP A N 1
ATOM 585 C CA . ASP A 1 82 ? -6.493 8.238 -4.268 1.00 94.75 82 ASP A CA 1
ATOM 586 C C . ASP A 1 82 ? -5.012 7.960 -4.575 1.00 94.75 82 ASP A C 1
ATOM 588 O O . ASP A 1 82 ? -4.374 8.660 -5.372 1.00 94.75 82 ASP A O 1
ATOM 592 N N . THR A 1 83 ? -4.461 6.946 -3.916 1.00 95.06 83 THR A N 1
ATOM 593 C CA . THR A 1 83 ? -3.061 6.532 -4.009 1.00 95.06 83 T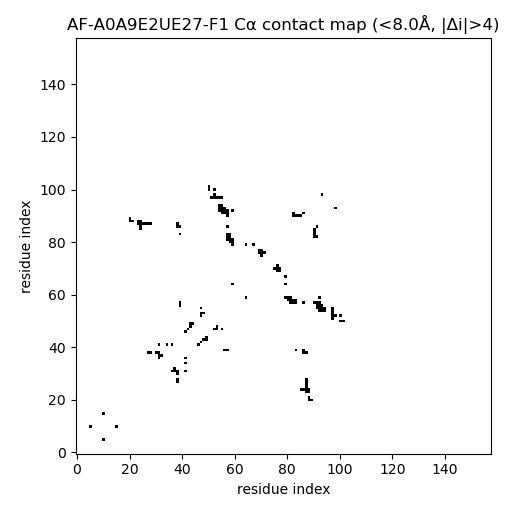HR A CA 1
ATOM 594 C C . THR A 1 83 ? -2.890 5.156 -4.654 1.00 95.06 83 THR A C 1
ATOM 596 O O . THR A 1 83 ? -1.837 4.531 -4.498 1.00 95.06 83 THR A O 1
ATOM 599 N N . THR A 1 84 ? -3.858 4.716 -5.461 1.00 94.56 84 THR A N 1
ATOM 600 C CA . THR A 1 84 ? -3.772 3.482 -6.262 1.00 94.56 84 THR A CA 1
ATOM 601 C C . THR A 1 84 ? -2.550 3.521 -7.188 1.00 94.56 84 THR A C 1
ATOM 603 O O . THR A 1 84 ? -1.796 2.565 -7.288 1.00 94.56 84 THR A O 1
ATOM 606 N N . ALA A 1 85 ? -2.241 4.660 -7.819 1.00 91.56 85 ALA A N 1
ATOM 607 C CA . ALA A 1 85 ? -1.084 4.755 -8.722 1.00 91.56 85 ALA A CA 1
ATOM 608 C C . ALA A 1 85 ? 0.290 4.488 -8.044 1.00 91.56 85 ALA A C 1
ATOM 610 O O . ALA A 1 85 ? 1.171 3.890 -8.671 1.00 91.56 85 ALA A O 1
ATOM 611 N N . PRO A 1 86 ? 0.548 4.951 -6.804 1.00 93.12 86 PRO A N 1
ATOM 612 C CA . PRO A 1 86 ? 1.752 4.588 -6.052 1.00 93.12 86 PRO A CA 1
ATOM 613 C C . PRO A 1 86 ? 1.617 3.389 -5.099 1.00 93.12 86 PRO A C 1
ATOM 615 O O . PRO A 1 86 ? 2.540 3.170 -4.312 1.00 93.12 86 PRO A O 1
ATOM 618 N N . GLU A 1 87 ? 0.544 2.600 -5.149 1.00 91.75 87 GLU A N 1
ATOM 619 C CA . GLU A 1 87 ? 0.267 1.534 -4.169 1.00 91.75 87 GLU A CA 1
ATOM 620 C C . GLU A 1 87 ? 1.421 0.535 -3.989 1.00 91.75 87 GLU A C 1
ATOM 622 O O . GLU A 1 87 ? 1.794 0.203 -2.864 1.00 91.75 87 GLU A O 1
ATOM 627 N N . GLY A 1 88 ? 2.080 0.160 -5.088 1.00 93.50 88 GLY A N 1
ATOM 628 C CA . GLY A 1 88 ? 3.228 -0.747 -5.089 1.00 93.50 88 GLY A CA 1
ATOM 629 C C . GLY A 1 88 ? 4.548 -0.145 -4.599 1.00 93.50 88 GLY A C 1
ATOM 630 O O . GLY A 1 88 ? 5.528 -0.867 -4.458 1.00 93.50 88 GLY A O 1
ATOM 631 N N . LYS A 1 89 ? 4.617 1.171 -4.366 1.00 94.31 89 LYS A N 1
ATOM 632 C CA . LYS A 1 89 ? 5.866 1.902 -4.068 1.00 94.31 89 LYS A CA 1
ATOM 633 C C . LYS A 1 89 ? 5.756 2.912 -2.919 1.00 94.31 89 LYS A C 1
ATOM 635 O O . LYS A 1 89 ? 6.630 3.767 -2.787 1.00 94.31 89 LYS A O 1
ATOM 640 N N . GLY A 1 90 ? 4.696 2.832 -2.110 1.00 91.31 90 GLY A N 1
ATOM 641 C CA . GLY A 1 90 ? 4.508 3.674 -0.919 1.00 91.31 90 GLY A CA 1
ATOM 642 C C . GLY A 1 90 ? 3.175 4.422 -0.827 1.00 91.31 90 GLY A C 1
ATOM 643 O O . GLY A 1 90 ? 3.124 5.455 -0.172 1.00 91.31 90 GLY A O 1
ATOM 644 N N . GLY A 1 91 ? 2.119 3.953 -1.496 1.00 93.00 91 GLY A N 1
ATOM 645 C CA . GLY A 1 91 ? 0.817 4.631 -1.526 1.00 93.00 91 GLY A CA 1
ATOM 646 C C . GLY A 1 91 ? -0.142 4.323 -0.371 1.00 93.00 91 GLY A C 1
ATOM 647 O O . GLY A 1 91 ? -1.185 4.952 -0.298 1.00 93.00 91 GLY A O 1
ATOM 648 N N . LEU A 1 92 ? 0.141 3.370 0.518 1.00 95.31 92 LEU A N 1
ATOM 649 C CA . LEU A 1 92 ? -0.860 2.923 1.496 1.00 95.31 92 LEU A CA 1
ATOM 650 C C . LEU A 1 92 ? -1.109 3.947 2.611 1.00 95.31 92 LEU A C 1
ATOM 652 O O . LEU A 1 92 ? -0.175 4.435 3.249 1.00 95.31 92 LEU A O 1
ATOM 656 N N . TYR A 1 93 ? -2.384 4.174 2.902 1.00 96.19 93 TYR A N 1
ATOM 657 C CA . TYR A 1 93 ? -2.858 4.738 4.157 1.00 96.19 93 TYR A CA 1
ATOM 658 C C . TYR A 1 93 ? -3.108 3.620 5.166 1.00 96.19 93 TYR A C 1
ATOM 660 O O . TYR A 1 93 ? -3.483 2.511 4.788 1.00 96.19 93 TYR A O 1
ATOM 668 N N . SER A 1 94 ? -2.911 3.917 6.449 1.00 96.56 94 SER A N 1
ATOM 669 C CA . SER A 1 94 ? -3.237 3.012 7.549 1.00 96.56 94 SER A CA 1
ATOM 670 C C . SER A 1 94 ? -3.413 3.790 8.849 1.00 96.56 94 SER A C 1
ATOM 672 O O . SER A 1 94 ? -2.858 4.879 9.021 1.00 96.56 94 SER A O 1
ATOM 674 N N . THR A 1 95 ? -4.111 3.191 9.810 1.00 96.81 95 THR A N 1
ATOM 675 C CA . THR A 1 95 ? -4.063 3.628 11.210 1.00 96.81 95 THR A CA 1
ATOM 676 C C . THR A 1 95 ? -2.859 3.020 11.931 1.00 96.81 95 THR A C 1
ATOM 678 O O . THR A 1 95 ? -2.289 2.011 11.505 1.00 96.81 95 THR A O 1
ATOM 681 N N . GLY A 1 96 ? -2.478 3.614 13.067 1.00 96.19 96 GLY A N 1
ATOM 682 C CA . GLY A 1 96 ? -1.471 3.025 13.954 1.00 96.19 96 GLY A CA 1
ATOM 683 C C . GLY A 1 96 ? -1.919 1.695 14.576 1.00 96.19 96 GLY A C 1
ATOM 684 O O . GLY A 1 96 ? -1.078 0.839 14.843 1.00 96.19 96 GLY A O 1
ATOM 685 N N . ASN A 1 97 ? -3.230 1.503 14.770 1.00 96.88 97 ASN A N 1
ATOM 686 C CA . ASN A 1 97 ? -3.793 0.249 15.275 1.00 96.88 97 ASN A CA 1
ATOM 687 C C . ASN A 1 97 ? -3.578 -0.891 14.276 1.00 96.88 97 ASN A C 1
ATOM 689 O O . ASN A 1 97 ? -3.061 -1.938 14.664 1.00 96.88 97 ASN A O 1
ATOM 693 N N . ASP A 1 98 ? -3.888 -0.654 13.002 1.00 97.44 98 ASP A N 1
ATOM 694 C CA . ASP A 1 98 ? -3.670 -1.620 11.925 1.00 97.44 98 ASP A CA 1
ATOM 695 C C . ASP A 1 98 ? -2.181 -1.908 11.728 1.00 97.44 98 ASP A C 1
ATOM 697 O O . ASP A 1 98 ? -1.764 -3.067 11.725 1.00 97.44 98 ASP A O 1
ATOM 701 N N . MET A 1 99 ? -1.339 -0.868 11.660 1.00 96.44 99 MET A N 1
ATOM 702 C CA . MET A 1 99 ? 0.107 -1.052 11.481 1.00 96.44 99 MET A CA 1
ATOM 703 C C . MET A 1 99 ? 0.762 -1.821 12.629 1.00 96.44 99 MET A C 1
ATOM 705 O O . MET A 1 99 ? 1.801 -2.440 12.422 1.00 96.44 99 MET A O 1
ATOM 709 N N . ALA A 1 100 ? 0.181 -1.811 13.833 1.00 97.19 100 ALA A N 1
ATOM 710 C CA . ALA A 1 100 ? 0.687 -2.597 14.954 1.00 97.19 100 ALA A CA 1
ATOM 711 C C . ALA A 1 100 ? 0.409 -4.104 14.809 1.00 97.19 100 ALA A C 1
ATOM 713 O O . ALA A 1 100 ? 1.071 -4.899 15.480 1.00 97.19 100 ALA A O 1
ATOM 714 N N . VAL A 1 101 ? -0.540 -4.516 13.960 1.00 96.56 101 VAL A N 1
ATOM 715 C CA . VAL A 1 101 ? -0.835 -5.933 13.692 1.00 96.56 101 VAL A CA 1
ATOM 716 C C . VAL A 1 101 ? 0.329 -6.600 12.964 1.00 96.56 101 VAL A C 1
ATOM 718 O O . VAL A 1 101 ? 0.750 -7.685 13.363 1.00 96.56 101 VAL A O 1
ATOM 721 N N . TRP A 1 102 ? 0.900 -5.926 11.964 1.00 89.62 102 TRP A N 1
ATOM 722 C CA . TRP A 1 102 ? 1.990 -6.453 11.138 1.00 89.62 102 TRP A CA 1
ATOM 723 C C . TRP A 1 102 ? 3.209 -6.953 11.943 1.00 89.62 102 TRP A C 1
ATOM 725 O O . TRP A 1 102 ? 3.508 -8.145 11.889 1.00 89.62 102 TRP A O 1
ATOM 735 N N . PRO A 1 103 ? 3.887 -6.129 12.772 1.00 92.69 103 PRO A N 1
ATOM 736 C CA . PRO A 1 103 ? 5.045 -6.593 13.531 1.00 92.69 103 PRO A CA 1
ATOM 737 C C . PRO A 1 103 ? 4.678 -7.663 14.567 1.00 92.69 103 PRO A C 1
ATOM 739 O O . PRO A 1 103 ? 5.507 -8.504 14.895 1.00 92.69 103 PRO A O 1
ATOM 742 N N . ARG A 1 104 ? 3.447 -7.666 15.098 1.00 94.12 104 ARG A N 1
ATOM 743 C CA . ARG A 1 104 ? 2.996 -8.725 16.017 1.00 94.12 104 ARG A CA 1
ATOM 744 C C . ARG A 1 104 ? 2.862 -10.065 15.300 1.00 94.12 104 ARG A C 1
ATOM 746 O O . ARG A 1 104 ? 3.236 -11.081 15.878 1.00 94.12 104 ARG A O 1
ATOM 753 N N . HIS A 1 105 ? 2.345 -10.055 14.073 1.00 91.75 105 HIS A N 1
ATOM 754 C CA . HIS A 1 105 ? 2.235 -11.243 13.233 1.00 91.75 105 HIS A CA 1
ATOM 755 C C . HIS A 1 105 ? 3.622 -11.811 12.896 1.00 91.75 105 HIS A C 1
ATOM 757 O O . HIS A 1 105 ? 3.899 -12.959 13.241 1.00 91.75 105 HIS A O 1
ATOM 763 N N . ASP A 1 106 ? 4.524 -10.980 12.363 1.00 88.50 106 ASP A N 1
ATOM 764 C CA . ASP A 1 106 ? 5.883 -11.395 11.981 1.00 88.50 106 ASP A CA 1
ATOM 765 C C . ASP A 1 106 ? 6.666 -12.001 13.160 1.00 88.50 106 ASP A C 1
ATOM 767 O O . ASP A 1 106 ? 7.364 -13.011 13.030 1.00 88.50 106 ASP A O 1
ATOM 771 N N . LEU A 1 107 ? 6.545 -11.396 14.346 1.00 91.56 107 LEU A N 1
ATOM 772 C CA . LEU A 1 107 ? 7.245 -11.862 15.544 1.00 91.56 107 LEU A CA 1
ATOM 773 C C . LEU A 1 107 ? 6.629 -13.138 16.139 1.00 91.56 107 LEU A C 1
ATOM 775 O O . LEU A 1 107 ? 7.358 -13.949 16.716 1.00 91.56 107 LEU A O 1
ATOM 779 N N . ALA A 1 108 ? 5.316 -13.342 16.005 1.00 87.62 108 ALA A N 1
ATOM 780 C CA . ALA A 1 108 ? 4.657 -14.570 16.447 1.00 87.62 108 ALA A CA 1
ATOM 781 C C . ALA A 1 108 ? 5.069 -15.774 15.579 1.00 87.62 108 ALA A C 1
ATOM 783 O O . ALA A 1 108 ? 5.362 -16.850 16.107 1.00 87.62 108 ALA A O 1
ATOM 784 N N . ASP A 1 109 ? 5.184 -15.577 14.266 1.00 74.06 109 ASP A N 1
ATOM 785 C CA . ASP A 1 109 ? 5.625 -16.616 13.332 1.00 74.06 109 ASP A CA 1
ATOM 786 C C . ASP A 1 109 ? 7.118 -16.947 13.517 1.00 74.06 109 ASP A C 1
ATOM 788 O O . ASP A 1 109 ? 7.518 -18.116 13.482 1.00 74.06 109 ASP A O 1
ATOM 792 N N . GLY A 1 110 ? 7.950 -15.948 13.833 1.00 61.97 110 GLY A N 1
ATOM 793 C CA . GLY A 1 110 ? 9.353 -16.143 14.224 1.00 61.97 110 GLY A CA 1
ATOM 794 C C . GLY A 1 110 ? 9.529 -16.972 15.506 1.00 61.97 110 GLY A C 1
ATOM 795 O O . GLY A 1 110 ? 10.421 -17.819 15.602 1.00 61.97 110 GLY A O 1
ATOM 796 N N . ALA A 1 111 ? 8.647 -16.780 16.492 1.00 57.50 111 ALA A N 1
ATOM 797 C CA . ALA A 1 111 ? 8.670 -17.535 17.745 1.00 57.50 111 ALA A CA 1
ATOM 798 C C . ALA A 1 111 ? 8.293 -19.017 17.559 1.00 57.50 111 ALA A C 1
ATOM 800 O O . ALA A 1 111 ? 8.805 -19.879 18.276 1.00 57.50 111 ALA A O 1
ATOM 801 N N . THR A 1 112 ? 7.433 -19.333 16.584 1.00 52.88 112 THR A N 1
ATOM 802 C CA . THR A 1 112 ? 7.059 -20.723 16.266 1.00 52.88 112 THR A CA 1
ATOM 803 C C . THR A 1 112 ? 8.093 -21.424 15.382 1.00 52.88 112 THR A C 1
ATOM 805 O O . THR A 1 112 ? 8.348 -22.613 15.568 1.00 52.88 112 THR A O 1
ATOM 808 N N . SER A 1 113 ? 8.770 -20.697 14.490 1.00 54.50 113 SER A N 1
ATOM 809 C CA . SER A 1 113 ? 9.837 -21.248 13.637 1.00 54.50 113 SER A CA 1
ATOM 810 C C . SER A 1 113 ? 11.147 -21.527 14.395 1.00 54.50 113 SER A C 1
ATOM 812 O O . SER A 1 113 ? 11.899 -22.426 14.007 1.00 54.50 113 SER A O 1
ATOM 814 N N . GLY A 1 114 ? 11.363 -20.882 15.550 1.00 51.34 114 GLY A N 1
ATOM 815 C CA . GLY A 1 114 ? 12.392 -21.255 16.534 1.00 51.34 114 GLY A CA 1
ATOM 816 C C . GLY A 1 114 ? 12.114 -22.561 17.298 1.00 51.34 114 GLY A C 1
ATOM 817 O O . GLY A 1 114 ? 12.998 -23.065 17.988 1.00 51.34 114 GLY A O 1
ATOM 818 N N . CYS A 1 115 ? 10.917 -23.141 17.153 1.00 47.97 115 CYS A N 1
ATOM 819 C CA . CYS A 1 115 ? 10.541 -24.443 17.707 1.00 47.97 115 CYS A CA 1
ATOM 820 C C . CYS A 1 115 ? 10.444 -25.511 16.601 1.00 47.97 115 CYS A C 1
ATOM 822 O O . CYS A 1 115 ? 9.524 -26.324 16.558 1.00 47.97 115 CYS A O 1
ATOM 824 N N . SER A 1 116 ? 11.402 -25.517 15.673 1.00 41.81 116 SER A N 1
ATOM 825 C CA 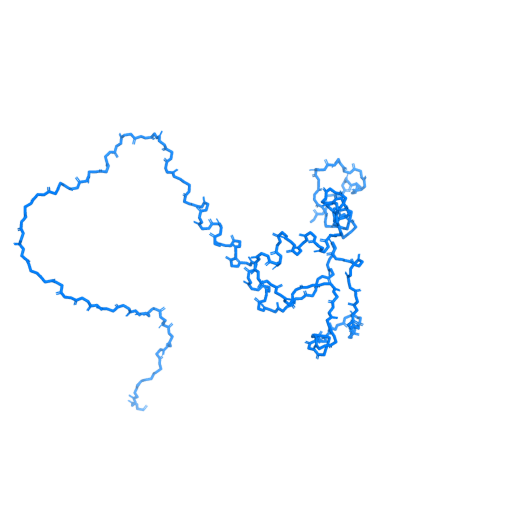. SER A 1 116 ? 11.603 -26.661 14.781 1.00 41.81 116 SER A CA 1
ATOM 826 C C . SER A 1 116 ? 12.337 -27.759 15.562 1.00 41.81 116 SER A C 1
ATOM 828 O O . SER A 1 116 ? 13.409 -27.522 16.112 1.00 41.81 116 SER A O 1
ATOM 830 N N . SER A 1 117 ? 11.703 -28.931 15.663 1.00 43.31 117 SER A N 1
ATOM 831 C CA . SER A 1 117 ? 12.061 -30.090 16.501 1.00 43.31 117 SER A CA 1
ATOM 832 C C . SER A 1 117 ? 13.555 -30.460 16.562 1.00 43.31 117 SER A C 1
ATOM 834 O O . SER A 1 117 ? 14.280 -30.266 15.585 1.00 43.31 117 SER A O 1
ATOM 836 N N . PRO A 1 118 ? 14.010 -31.094 17.667 1.00 42.72 118 PRO A N 1
ATOM 837 C CA . PRO A 1 118 ? 15.358 -31.638 17.759 1.00 42.72 118 PRO A CA 1
ATOM 838 C C . PRO A 1 118 ? 15.569 -32.673 16.653 1.00 42.72 118 PRO A C 1
ATOM 840 O O . PRO A 1 118 ? 14.870 -33.684 16.583 1.00 42.72 118 PRO A O 1
ATOM 843 N N . SER A 1 119 ? 16.545 -32.399 15.788 1.00 39.50 119 SER A N 1
ATOM 844 C CA . SER A 1 119 ? 17.063 -33.365 14.829 1.00 39.50 119 SER A CA 1
ATOM 845 C C . SER A 1 119 ? 17.466 -34.640 15.568 1.00 39.50 119 SER A C 1
ATOM 847 O O . SER A 1 119 ? 18.254 -34.619 16.516 1.00 39.50 119 SER A O 1
ATOM 849 N N . THR A 1 120 ? 16.878 -35.749 15.141 1.00 47.47 120 THR A N 1
ATOM 850 C CA . THR A 1 120 ? 17.137 -37.102 15.612 1.00 47.47 120 THR A CA 1
ATOM 851 C C . THR A 1 120 ? 18.586 -37.494 15.321 1.00 47.47 120 THR A C 1
ATOM 853 O O . THR A 1 120 ? 18.869 -38.061 14.274 1.00 47.47 120 THR A O 1
ATOM 856 N N . ALA A 1 121 ? 19.508 -37.209 16.239 1.00 45.53 121 ALA A N 1
ATOM 857 C CA . ALA A 1 121 ? 20.754 -37.955 16.422 1.00 45.53 121 ALA A CA 1
ATOM 858 C C . ALA A 1 121 ? 21.474 -37.466 17.684 1.00 45.53 121 ALA A C 1
ATOM 860 O O . ALA A 1 121 ? 22.238 -36.510 17.637 1.00 45.53 121 ALA A O 1
ATOM 861 N N . SER A 1 122 ? 21.233 -38.126 18.815 1.00 36.34 122 SER A N 1
ATOM 862 C CA . SER A 1 122 ? 22.297 -38.683 19.660 1.00 36.34 122 SER A CA 1
ATOM 863 C C . SER A 1 122 ? 21.660 -39.256 20.922 1.00 36.34 1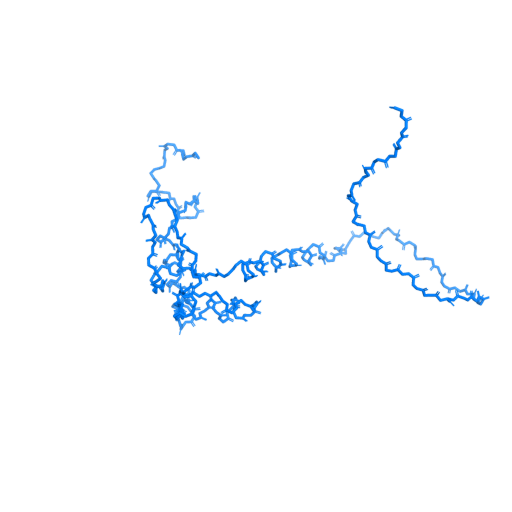22 SER A C 1
ATOM 865 O O . SER A 1 122 ? 21.105 -38.542 21.757 1.00 36.34 122 SER A O 1
ATOM 867 N N . THR A 1 123 ? 21.707 -40.578 21.043 1.00 46.88 123 THR A N 1
ATOM 868 C CA . THR A 1 123 ? 21.296 -41.312 22.235 1.00 46.88 123 THR A CA 1
ATOM 869 C C . THR A 1 123 ? 22.239 -40.959 23.382 1.00 46.88 123 THR A C 1
ATOM 871 O O . THR A 1 123 ? 23.307 -41.545 23.523 1.00 46.88 123 THR A O 1
ATOM 874 N N . SER A 1 124 ? 21.856 -40.001 24.219 1.00 46.34 124 SER A N 1
ATOM 875 C CA . SER A 1 124 ? 22.389 -39.863 25.577 1.00 46.34 124 SER A CA 1
ATOM 876 C C . SER A 1 124 ? 21.353 -39.205 26.480 1.00 46.34 124 SER A C 1
ATOM 878 O O . SER A 1 124 ? 21.273 -37.993 26.618 1.00 46.34 124 SER A O 1
ATOM 880 N N . GLY A 1 125 ? 20.523 -40.089 27.037 1.00 39.59 125 GLY A N 1
ATOM 881 C CA . GLY A 1 125 ? 19.855 -40.003 28.333 1.00 39.59 125 GLY A CA 1
ATOM 882 C C . GLY A 1 125 ? 19.321 -38.652 28.806 1.00 39.59 125 GLY A C 1
ATOM 883 O O . GLY A 1 125 ? 19.976 -37.965 29.580 1.00 39.59 125 GLY A O 1
ATOM 884 N N . CYS A 1 126 ? 18.039 -38.395 28.544 1.00 33.41 126 CYS A N 1
ATOM 885 C CA . CYS A 1 126 ? 17.194 -37.747 29.546 1.00 33.41 126 CYS A CA 1
ATOM 886 C C . CYS A 1 126 ? 16.423 -38.850 30.279 1.00 33.41 126 CYS A C 1
ATOM 888 O O . CYS A 1 126 ? 15.448 -39.395 29.761 1.00 33.41 126 CYS A O 1
ATOM 890 N N . LEU A 1 127 ? 16.902 -39.224 31.466 1.00 34.56 127 LEU A N 1
ATOM 891 C CA . LEU A 1 127 ? 16.238 -40.190 32.335 1.00 34.56 127 LEU A CA 1
ATOM 892 C C . LEU A 1 127 ? 14.901 -39.590 32.807 1.00 34.56 127 LEU A C 1
ATOM 894 O O . LEU A 1 127 ? 14.877 -38.630 33.575 1.00 34.56 127 LEU A O 1
ATOM 898 N N . ARG A 1 128 ? 13.782 -40.138 32.323 1.00 40.97 128 ARG A N 1
ATOM 899 C CA . ARG A 1 128 ? 12.451 -39.894 32.898 1.00 40.97 128 ARG A CA 1
ATOM 900 C C . ARG A 1 128 ? 12.395 -40.564 34.277 1.00 40.97 128 ARG A C 1
ATOM 902 O O . ARG A 1 128 ? 12.721 -41.749 34.345 1.00 40.97 128 ARG A O 1
ATOM 909 N N . PRO A 1 129 ? 11.960 -39.881 35.348 1.00 38.78 129 PRO A N 1
ATOM 910 C CA . PRO A 1 129 ? 11.656 -40.569 36.589 1.00 38.78 129 PRO A CA 1
ATOM 911 C C . PRO A 1 129 ? 10.374 -41.390 36.412 1.00 38.78 129 PRO A C 1
ATOM 913 O O . PRO A 1 129 ? 9.388 -40.933 35.824 1.00 38.78 129 PRO A O 1
ATOM 916 N N . ASP A 1 130 ? 10.455 -42.626 36.885 1.00 34.06 130 ASP A N 1
ATOM 917 C CA . ASP A 1 130 ? 9.416 -43.644 36.847 1.00 34.06 130 ASP A CA 1
ATOM 918 C C . ASP A 1 130 ? 8.194 -43.227 37.687 1.00 34.06 130 ASP A C 1
ATOM 920 O O . ASP A 1 130 ? 8.324 -42.597 38.741 1.00 34.06 130 ASP A O 1
ATOM 924 N N . ARG A 1 131 ? 6.992 -43.563 37.210 1.00 39.19 131 ARG A N 1
ATOM 925 C CA . ARG A 1 131 ? 5.733 -43.358 37.938 1.00 39.19 131 ARG A CA 1
ATOM 926 C C . ARG A 1 131 ? 5.361 -44.662 38.631 1.00 39.19 131 ARG A C 1
ATOM 928 O O . ARG A 1 131 ? 4.934 -45.600 37.968 1.00 39.19 131 ARG A O 1
ATOM 935 N N . GLY A 1 132 ? 5.348 -44.658 39.960 1.00 31.14 132 GLY A N 1
ATOM 936 C CA . GLY A 1 132 ? 4.648 -45.679 40.734 1.00 31.14 132 GLY A CA 1
ATOM 937 C C . GLY A 1 132 ? 4.552 -45.327 42.216 1.00 31.14 132 GLY A C 1
ATOM 938 O O . GLY A 1 132 ? 5.577 -45.185 42.868 1.00 31.14 132 GLY A O 1
ATOM 939 N N . GLY A 1 133 ? 3.323 -45.223 42.743 1.00 30.30 133 GLY A N 1
ATOM 940 C CA . GLY A 1 133 ? 3.058 -45.394 44.181 1.00 30.30 133 GLY A CA 1
ATOM 941 C C . GLY A 1 133 ? 2.428 -44.227 44.956 1.00 30.30 133 GLY A C 1
ATOM 942 O O . GLY A 1 133 ? 3.086 -43.597 45.765 1.00 30.30 133 GLY A O 1
ATOM 943 N N . GLU A 1 134 ? 1.123 -44.029 44.754 1.00 30.55 134 GLU A N 1
ATOM 944 C CA . GLU A 1 134 ? 0.103 -43.940 45.820 1.00 30.55 134 GLU A CA 1
ATOM 945 C C . GLU A 1 134 ? 0.043 -42.777 46.858 1.00 30.55 134 GLU A C 1
ATOM 947 O O . GLU A 1 134 ? 0.810 -42.691 47.805 1.00 30.55 134 GLU A O 1
ATOM 952 N N . ARG A 1 135 ? -1.038 -41.981 46.718 1.00 32.19 135 ARG A N 1
ATOM 953 C CA . ARG A 1 135 ? -1.892 -41.306 47.733 1.00 32.19 135 ARG A CA 1
ATOM 954 C C . ARG A 1 135 ? -1.248 -40.483 48.873 1.00 32.19 135 ARG A C 1
ATOM 956 O O . ARG A 1 135 ? -0.866 -41.041 49.889 1.00 32.19 135 ARG A O 1
ATOM 963 N N . ALA A 1 136 ? -1.430 -39.152 48.822 1.00 30.78 136 ALA A N 1
ATOM 964 C CA . ALA A 1 136 ? -2.279 -38.397 49.771 1.00 30.78 136 ALA A CA 1
ATOM 965 C C . ALA A 1 136 ? -2.287 -36.868 49.507 1.00 30.78 136 ALA A C 1
ATOM 967 O O . ALA A 1 136 ? -1.266 -36.205 49.603 1.00 30.78 136 ALA A O 1
ATOM 968 N N . ALA A 1 137 ? -3.498 -36.347 49.278 1.00 31.34 137 ALA A N 1
ATOM 969 C CA . ALA A 1 137 ? -4.041 -35.044 49.689 1.00 31.34 137 ALA A CA 1
ATOM 970 C C . ALA A 1 137 ? -3.480 -33.686 49.176 1.00 31.34 137 ALA A C 1
ATOM 972 O O . ALA A 1 137 ? -2.354 -33.291 49.449 1.00 31.34 137 ALA A O 1
ATOM 973 N N . ARG A 1 138 ? -4.458 -32.905 48.669 1.00 29.66 138 ARG A N 1
ATOM 974 C CA . ARG A 1 138 ? -4.628 -31.432 48.623 1.00 29.66 138 ARG A CA 1
ATOM 975 C C . ARG A 1 138 ? -4.090 -30.641 47.422 1.00 29.66 138 ARG A C 1
ATOM 977 O O . ARG A 1 138 ? -2.937 -30.247 47.368 1.00 29.66 138 ARG A O 1
ATOM 984 N N . GLU A 1 139 ? -5.041 -30.235 46.582 1.00 31.95 139 GLU A N 1
ATOM 985 C CA . GLU A 1 139 ? -5.110 -28.892 45.982 1.00 31.95 139 GLU A CA 1
ATOM 986 C C . GLU A 1 139 ? -6.201 -28.093 46.742 1.00 31.95 139 GLU A C 1
ATOM 988 O O . GLU A 1 139 ? -7.086 -28.734 47.329 1.00 31.95 139 GLU A O 1
ATOM 993 N N . PRO A 1 140 ? -6.169 -26.741 46.796 1.00 41.81 140 PRO A N 1
ATOM 994 C CA . PRO A 1 140 ? -6.576 -25.961 45.619 1.00 41.81 140 PRO A CA 1
ATOM 995 C C . PRO A 1 140 ? -5.854 -24.604 45.394 1.00 41.81 140 PRO A C 1
ATOM 997 O O . PRO A 1 140 ? -5.617 -23.854 46.331 1.00 41.81 140 PRO A O 1
ATOM 1000 N N . ARG A 1 141 ? -5.658 -24.270 44.107 1.00 33.28 141 ARG A N 1
ATOM 1001 C CA . ARG A 1 141 ? -6.065 -23.018 43.413 1.00 33.28 141 ARG A CA 1
ATOM 1002 C C . ARG A 1 141 ? -5.506 -21.627 43.830 1.00 33.28 141 ARG A C 1
ATOM 1004 O O . ARG A 1 141 ? -5.640 -21.197 44.968 1.00 33.28 141 ARG A O 1
ATOM 1011 N N . ALA A 1 142 ? -5.153 -20.863 42.777 1.00 31.61 142 ALA A N 1
ATOM 1012 C CA . ALA A 1 142 ? -4.886 -19.406 42.663 1.00 31.61 142 ALA A CA 1
ATOM 1013 C C . ALA A 1 142 ? -3.463 -18.953 43.070 1.00 31.61 142 ALA A C 1
ATOM 1015 O O . ALA A 1 142 ? -2.892 -19.500 43.997 1.00 31.61 142 ALA A O 1
ATOM 1016 N N . ALA A 1 143 ? -2.784 -17.998 42.428 1.00 35.91 143 ALA A N 1
ATOM 1017 C CA . ALA A 1 143 ? -3.143 -16.911 41.511 1.00 35.91 143 ALA A CA 1
ATOM 1018 C C . ALA A 1 143 ? -1.924 -16.645 40.585 1.00 35.91 143 ALA A C 1
ATOM 1020 O O . ALA A 1 143 ? -0.789 -16.893 40.980 1.00 35.91 143 ALA A O 1
ATOM 1021 N N . LEU A 1 144 ? -2.080 -16.378 39.285 1.00 33.62 144 LEU A N 1
ATOM 1022 C CA . LEU A 1 144 ? -2.265 -15.044 38.691 1.00 33.62 144 LEU A CA 1
ATOM 1023 C C . LEU A 1 144 ? -1.403 -13.923 39.308 1.00 33.62 144 LEU A C 1
ATOM 1025 O O . LEU A 1 144 ? -1.489 -13.653 40.500 1.00 33.62 144 LEU A O 1
ATOM 1029 N N . SER A 1 145 ? -0.709 -13.226 38.401 1.00 31.52 145 SER A N 1
ATOM 1030 C CA . SER A 1 145 ? -0.427 -11.783 38.412 1.00 31.52 145 SER A CA 1
ATOM 1031 C C . SER A 1 145 ? 1.005 -11.296 38.688 1.00 31.52 145 SER A C 1
ATOM 1033 O O . SER A 1 145 ? 1.597 -11.510 39.737 1.00 31.52 145 SER A O 1
ATOM 1035 N N . GLU A 1 146 ? 1.469 -10.529 37.691 1.00 34.31 146 GLU A N 1
ATOM 1036 C CA . GLU A 1 146 ? 2.245 -9.286 37.807 1.00 34.31 146 GLU A CA 1
ATOM 1037 C C . GLU A 1 146 ? 3.745 -9.363 38.118 1.00 34.31 146 GLU A C 1
ATOM 1039 O O . GLU A 1 146 ? 4.199 -9.323 39.256 1.00 34.31 146 GLU A O 1
ATOM 1044 N N . CYS A 1 147 ? 4.541 -9.268 37.049 1.00 29.47 147 CYS A N 1
ATOM 1045 C CA . CYS A 1 147 ? 5.873 -8.674 37.110 1.00 29.47 147 CYS A CA 1
ATOM 1046 C C . CYS A 1 147 ? 5.855 -7.333 36.354 1.00 29.47 147 CYS A C 1
ATOM 1048 O O . CYS A 1 147 ? 6.414 -7.193 35.270 1.00 29.47 147 CYS A O 1
ATOM 1050 N N . VAL A 1 148 ? 5.158 -6.343 36.922 1.00 36.16 148 VAL A N 1
ATOM 1051 C CA . VAL A 1 148 ? 5.340 -4.919 36.609 1.00 36.16 148 VAL A CA 1
ATOM 1052 C C . VAL A 1 148 ? 6.055 -4.311 37.810 1.00 36.16 148 VAL A C 1
ATOM 1054 O O . VAL A 1 148 ? 5.471 -4.169 38.878 1.00 36.16 148 VAL A O 1
ATOM 1057 N N . ARG A 1 149 ? 7.341 -3.972 37.668 1.00 34.59 149 ARG A N 1
ATOM 1058 C CA . ARG A 1 149 ? 8.062 -3.162 38.660 1.00 34.59 149 ARG A CA 1
ATOM 1059 C C . ARG A 1 149 ? 8.374 -1.787 38.083 1.00 34.59 149 ARG A C 1
ATOM 1061 O O . ARG A 1 149 ? 9.189 -1.655 37.174 1.00 34.59 149 ARG A O 1
ATOM 1068 N N . ARG A 1 150 ? 7.773 -0.764 38.684 1.00 31.28 150 ARG A N 1
ATOM 1069 C CA . ARG A 1 150 ? 8.244 0.628 38.744 1.00 31.28 150 ARG A CA 1
ATOM 1070 C C . ARG A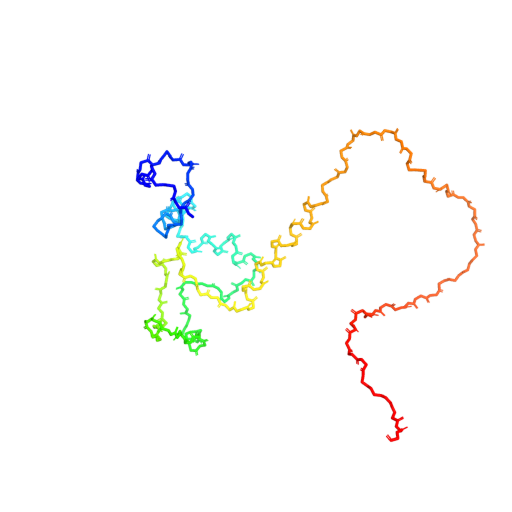 1 150 ? 7.631 1.270 40.003 1.00 31.28 150 ARG A C 1
ATOM 1072 O O . ARG A 1 150 ? 6.586 0.807 40.441 1.00 31.28 150 ARG A O 1
ATOM 1079 N N . PRO A 1 151 ? 8.169 2.393 40.496 1.00 37.94 151 PRO A N 1
ATOM 1080 C CA . PRO A 1 151 ? 9.408 2.584 41.250 1.00 37.94 151 PRO A CA 1
ATOM 1081 C C . PRO A 1 151 ? 9.126 2.833 42.753 1.00 37.94 151 PRO A C 1
ATOM 1083 O O . PRO A 1 151 ? 8.009 3.167 43.133 1.00 37.94 151 PRO A O 1
ATOM 1086 N N . LEU A 1 152 ? 10.144 2.716 43.614 1.00 36.28 152 LEU A N 1
ATOM 1087 C CA . LEU A 1 152 ? 10.038 3.107 45.026 1.00 36.28 152 LEU A CA 1
ATOM 1088 C C . LEU A 1 152 ? 10.289 4.613 45.176 1.00 36.28 152 LEU A C 1
ATOM 1090 O O . LEU A 1 152 ? 11.365 5.094 44.824 1.00 36.28 152 LEU A O 1
ATOM 1094 N N . ALA A 1 153 ? 9.315 5.332 45.729 1.00 39.97 153 ALA A N 1
ATOM 1095 C CA . ALA A 1 153 ? 9.500 6.662 46.291 1.00 39.97 153 ALA A CA 1
ATOM 1096 C C . ALA A 1 153 ? 9.141 6.627 47.782 1.00 39.97 153 ALA A C 1
ATOM 1098 O O . ALA A 1 153 ? 8.015 6.279 48.119 1.00 39.97 153 ALA A O 1
ATOM 1099 N N . GLY A 1 154 ? 10.108 7.034 48.612 1.00 38.12 154 GLY A N 1
ATOM 1100 C CA . GLY A 1 154 ? 9.909 7.748 49.876 1.00 38.12 154 GLY A CA 1
ATOM 1101 C C . GLY A 1 154 ? 9.505 6.948 51.116 1.00 38.12 154 GLY A C 1
ATOM 1102 O O . GLY A 1 154 ? 8.459 6.319 51.143 1.00 38.12 154 GLY A O 1
ATOM 1103 N N . ASP A 1 155 ? 10.294 7.106 52.179 1.00 33.84 155 ASP A N 1
ATOM 1104 C CA . ASP A 1 155 ? 9.774 7.291 53.543 1.00 33.84 155 ASP A CA 1
ATOM 1105 C C . ASP A 1 155 ? 10.758 8.201 54.329 1.00 33.84 155 ASP A C 1
ATOM 1107 O O . ASP A 1 155 ? 11.874 8.418 53.840 1.00 33.84 155 ASP A O 1
ATOM 1111 N N . PRO A 1 156 ? 10.376 8.842 55.454 1.00 45.41 156 PRO A N 1
ATOM 1112 C CA . PRO A 1 156 ? 10.666 10.248 55.716 1.00 45.41 156 PRO A CA 1
ATOM 1113 C C . PRO A 1 156 ? 11.540 10.433 56.979 1.00 45.41 156 PRO A C 1
ATOM 1115 O O . PRO A 1 156 ? 12.014 9.471 57.577 1.00 45.41 156 PRO A O 1
ATOM 1118 N N . ALA A 1 157 ? 11.661 11.695 57.411 1.00 36.50 157 ALA A N 1
ATOM 1119 C CA . ALA A 1 157 ? 12.134 12.177 58.718 1.00 36.50 157 ALA A CA 1
ATOM 1120 C C . ALA A 1 157 ? 13.650 12.408 58.895 1.00 36.50 157 ALA A C 1
ATOM 1122 O O . ALA A 1 157 ? 14.355 11.621 59.525 1.00 36.50 157 ALA A O 1
ATOM 1123 N N . GLN A 1 158 ? 14.122 13.572 58.435 1.00 38.09 158 GLN A N 1
ATOM 1124 C CA . GLN A 1 158 ? 14.514 14.728 59.268 1.00 38.09 158 GLN A CA 1
ATOM 1125 C C . GLN A 1 158 ? 14.780 15.946 58.381 1.00 38.09 158 GLN A C 1
ATOM 1127 O O . GLN A 1 158 ? 15.344 15.754 57.281 1.00 38.09 158 GLN A O 1
#

pLDDT: mean 73.95, std 25.99, range [29.47, 98.19]

Radius of gyration: 27.63 Å; Cα contacts (8 Å, |Δi|>4): 90; chains: 1; bounding box: 49×67×75 Å

Nearest PDB structures (foldseek):
  6lc9-assembly1_A  TM=8.360E-01  e=1.044E-02  Enterobacter cloacae
  8jb8-assembly2_B  TM=8.392E-01  e=1.651E-02  Escherichia coli
  1fcn-assembly1_A  TM=8.219E-01  e=1.547E-02  Escherichia coli
  6lc7-assembly2_B  TM=7.128E-01  e=9.781E-03  Enterobacter cloacae
  5xhr-assembly1_A  TM=8.637E-01  e=6.527E-02  Enterobacter cloacae

Sequence (158 aa):
MIHPDLDPKMARLGTVAAYSNVGFALLADALAAAGGKDYWALLYDRITGRLGMPDTGVALTREQCDQLMTGSGLGGPGPCADTTAPEGKGGLYSTGNDMAVWPRHDLADGATSGCSSPSTASTSGCLRPDRGGERAAREPRAALSECVRRPLAGDPAQ

Mean predicted aligned error: 16.08 Å

Secondary structure (DSSP, 8-state):
---TT--TTTSPTTS-----HHHHHHHHHHHHHHHTS-HHHHHIIIIIHHHT-TT-BSS--HHHHHTPPPP-STT-SPP----STTGGGT--B--HHHHTHHHHHHHHHHHHHTT----S-------PPP----------------------------

Foldseek 3Di:
DDDPPDPVVRDDPPPDDDDDLVVLLVVLVVVCVVVVHHSQVVCCVPPLVVLVFPQKGQADDPVNQVVDDADDDDPGGDHRDRQSNSPSRDRMDGDPVSVVSVVVVVVVVVVVVVPDDDDPDDDDDPDDDDDDDDDDDDDDDDDDDDPDDDDDDDDDDD

Solvent-accessible surface area (backbone atoms only — not comparable to full-atom values): 10724 Å² total; per-residue (Å²): 135,83,68,92,88,56,60,81,89,70,57,60,88,89,75,69,92,74,94,48,56,67,58,34,35,55,49,31,52,51,49,14,65,74,67,75,45,58,47,66,61,49,45,34,74,70,42,37,60,71,70,67,24,86,67,48,44,35,67,72,53,73,74,52,47,77,67,54,79,78,47,77,64,97,83,45,65,66,79,85,61,76,21,63,91,41,47,50,53,76,25,66,45,62,44,74,73,42,60,54,44,54,64,53,52,58,52,52,53,51,61,54,64,73,64,64,73,84,76,93,77,78,99,72,82,83,82,75,84,82,91,83,83,84,89,83,89,83,86,84,87,88,79,89,86,84,93,80,88,81,83,94,76,89,84,87,90,131